Protein AF-S4P225-F1 (afdb_monomer_lite)

Structure (mmCIF, N/CA/C/O backbone):
data_AF-S4P225-F1
#
_entry.id   AF-S4P225-F1
#
loop_
_atom_site.group_PDB
_atom_site.id
_atom_site.type_symbol
_atom_site.label_atom_id
_atom_site.label_alt_id
_atom_site.label_comp_id
_atom_site.label_asym_id
_atom_site.label_entity_id
_atom_site.label_seq_id
_atom_site.pdbx_PDB_ins_code
_atom_site.Cartn_x
_atom_site.Cartn_y
_atom_site.Cartn_z
_atom_site.occupancy
_atom_site.B_iso_or_equiv
_atom_site.auth_seq_id
_atom_site.auth_comp_id
_atom_site.auth_asym_id
_atom_site.auth_atom_id
_atom_site.pdbx_PDB_model_num
ATOM 1 N N . ILE A 1 1 ? 24.445 2.688 25.717 1.00 81.12 1 ILE A N 1
ATOM 2 C CA . ILE A 1 1 ? 23.509 1.557 25.498 1.00 81.12 1 ILE A CA 1
ATOM 3 C C . ILE A 1 1 ? 23.150 1.576 24.022 1.00 81.12 1 ILE A C 1
ATOM 5 O O . ILE A 1 1 ? 22.633 2.593 23.578 1.00 81.12 1 ILE A O 1
ATOM 9 N N . SER A 1 2 ? 23.505 0.534 23.268 1.00 88.69 2 SER A N 1
ATOM 10 C CA . SER A 1 2 ? 23.097 0.413 21.862 1.00 88.69 2 SER A CA 1
ATOM 11 C C . SER A 1 2 ? 21.621 0.010 21.804 1.00 88.69 2 SER A C 1
ATOM 13 O O . SER A 1 2 ? 21.214 -0.842 22.591 1.00 88.69 2 SER A O 1
ATOM 15 N N . ARG A 1 3 ? 20.830 0.645 20.935 1.00 91.19 3 ARG A N 1
ATOM 16 C CA . ARG A 1 3 ? 19.410 0.335 20.704 1.00 91.19 3 ARG A CA 1
ATOM 17 C C . ARG A 1 3 ? 19.205 0.036 19.223 1.00 91.19 3 ARG A C 1
ATOM 19 O O . ARG A 1 3 ? 19.807 0.706 18.386 1.00 91.19 3 ARG A O 1
ATOM 26 N N . SER A 1 4 ? 18.353 -0.931 18.906 1.00 92.62 4 SER A N 1
ATOM 27 C CA . SER A 1 4 ? 17.833 -1.124 17.553 1.00 92.62 4 SER A CA 1
ATOM 28 C C . SER A 1 4 ? 16.943 0.067 17.154 1.00 92.62 4 SER A C 1
ATOM 30 O O . SER A 1 4 ? 16.320 0.684 18.029 1.00 92.62 4 SER A O 1
ATOM 32 N N . PRO A 1 5 ? 16.839 0.405 15.851 1.00 92.94 5 PRO A N 1
ATOM 33 C CA . PRO A 1 5 ? 16.031 1.531 15.375 1.00 92.94 5 PRO A CA 1
ATOM 34 C C . PRO A 1 5 ? 14.565 1.516 15.838 1.00 92.94 5 PRO A C 1
ATOM 36 O O . PRO A 1 5 ? 13.949 2.572 15.955 1.00 92.94 5 PRO A O 1
ATOM 39 N N . THR A 1 6 ? 14.000 0.339 16.131 1.00 94.19 6 THR A N 1
ATOM 40 C CA . THR A 1 6 ? 12.588 0.174 16.520 1.00 94.19 6 THR A CA 1
ATOM 41 C C . THR A 1 6 ? 12.360 -0.060 18.016 1.00 94.19 6 THR A C 1
ATOM 43 O O . THR A 1 6 ? 11.211 -0.225 18.426 1.00 94.19 6 THR A O 1
ATOM 46 N N . ASP A 1 7 ? 13.406 -0.070 18.850 1.00 94.25 7 ASP A N 1
ATOM 47 C CA . ASP A 1 7 ? 13.307 -0.483 20.264 1.00 94.25 7 ASP A CA 1
ATOM 48 C C . ASP A 1 7 ? 12.337 0.373 21.079 1.00 94.25 7 ASP A C 1
ATOM 50 O O . ASP A 1 7 ? 11.598 -0.133 21.920 1.00 94.25 7 ASP A O 1
ATOM 54 N N . ILE A 1 8 ? 12.311 1.681 20.823 1.00 93.69 8 ILE A N 1
ATOM 55 C CA . ILE A 1 8 ? 11.429 2.603 21.546 1.00 93.69 8 ILE A CA 1
ATOM 56 C C . ILE A 1 8 ? 9.964 2.326 21.191 1.00 93.69 8 ILE A C 1
ATOM 58 O O . ILE A 1 8 ? 9.116 2.300 22.079 1.00 93.69 8 ILE A O 1
ATOM 62 N N . LEU A 1 9 ? 9.664 2.070 19.913 1.00 94.00 9 LEU A N 1
ATOM 63 C CA . LEU A 1 9 ? 8.304 1.757 19.464 1.00 94.00 9 LEU A CA 1
ATOM 64 C C . LEU A 1 9 ? 7.812 0.441 20.072 1.00 94.00 9 LEU A C 1
ATOM 66 O O . LEU A 1 9 ? 6.676 0.366 20.532 1.00 94.00 9 LEU A O 1
ATOM 70 N N . GLN A 1 10 ? 8.681 -0.570 20.127 1.00 94.06 10 GLN A N 1
ATOM 71 C CA . GLN A 1 10 ? 8.366 -1.850 20.761 1.00 94.06 10 GLN A CA 1
ATOM 72 C C . GLN A 1 10 ? 8.148 -1.697 22.268 1.00 94.06 10 GLN A C 1
ATOM 74 O O . GLN A 1 10 ? 7.179 -2.238 22.798 1.00 94.06 10 GLN A O 1
ATOM 79 N N . ALA A 1 11 ? 8.998 -0.924 22.951 1.00 95.00 11 ALA A N 1
ATOM 80 C CA . ALA A 1 11 ? 8.841 -0.651 24.375 1.00 95.00 11 ALA A CA 1
ATOM 81 C C . ALA A 1 11 ? 7.499 0.038 24.671 1.00 95.00 11 ALA A C 1
ATOM 83 O O . ALA A 1 11 ? 6.771 -0.398 25.558 1.00 95.00 11 ALA A O 1
ATOM 84 N N . LEU A 1 12 ? 7.130 1.058 23.889 1.00 94.62 12 LEU A N 1
ATOM 85 C CA . LEU A 1 12 ? 5.857 1.764 24.051 1.00 94.62 12 LEU A CA 1
ATOM 86 C C . LEU A 1 12 ? 4.654 0.852 23.778 1.00 94.62 12 LEU A C 1
ATOM 88 O O . LEU A 1 12 ? 3.731 0.806 24.592 1.00 94.62 12 LEU A O 1
ATOM 92 N N . ALA A 1 13 ? 4.688 0.083 22.686 1.00 93.50 13 ALA A N 1
ATOM 93 C CA . ALA A 1 13 ? 3.632 -0.868 22.339 1.00 93.50 13 ALA A CA 1
ATOM 94 C C . ALA A 1 13 ? 3.461 -1.980 23.388 1.00 93.50 13 ALA A C 1
ATOM 96 O O . ALA A 1 13 ? 2.357 -2.477 23.577 1.00 93.50 13 ALA A O 1
ATOM 97 N N . ALA A 1 14 ? 4.534 -2.362 24.089 1.00 93.94 14 ALA A N 1
ATOM 98 C CA . ALA A 1 14 ? 4.469 -3.333 25.178 1.00 93.94 14 ALA A CA 1
ATOM 99 C C . ALA A 1 14 ? 3.887 -2.735 26.470 1.00 93.94 14 ALA A C 1
ATOM 101 O O . ALA A 1 14 ? 3.256 -3.447 27.248 1.00 93.94 14 ALA A O 1
ATOM 102 N N . THR A 1 15 ? 4.101 -1.437 26.713 1.00 96.25 15 THR A N 1
ATOM 103 C CA . THR A 1 15 ? 3.585 -0.750 27.911 1.00 96.25 15 THR A CA 1
ATOM 104 C C . THR A 1 15 ? 2.127 -0.319 27.792 1.00 96.25 15 THR A C 1
ATOM 106 O O . THR A 1 15 ? 1.415 -0.300 28.795 1.00 96.25 15 THR A O 1
ATOM 109 N N . VAL A 1 16 ? 1.676 0.036 26.587 1.00 92.12 16 VAL A N 1
ATOM 110 C CA . VAL A 1 16 ? 0.305 0.487 26.331 1.00 92.12 16 VAL A CA 1
ATOM 111 C C . VAL A 1 16 ? -0.508 -0.710 25.840 1.00 92.12 16 VAL A C 1
ATOM 113 O O . VAL A 1 16 ? -0.282 -1.217 24.747 1.00 92.12 16 VAL A O 1
ATOM 116 N N . GLY A 1 17 ? -1.440 -1.189 26.667 1.00 88.44 17 GLY A N 1
ATOM 117 C CA . GLY A 1 17 ? -2.330 -2.299 26.316 1.00 88.44 17 GLY A CA 1
ATOM 118 C C . GLY A 1 17 ? -3.371 -1.933 25.250 1.00 88.44 17 GLY A C 1
ATOM 119 O O . GLY A 1 17 ? -3.490 -0.785 24.828 1.00 88.44 17 GLY A O 1
ATOM 120 N N . THR A 1 18 ? -4.160 -2.922 24.825 1.00 89.56 18 THR A N 1
ATOM 121 C CA . THR A 1 18 ? -5.281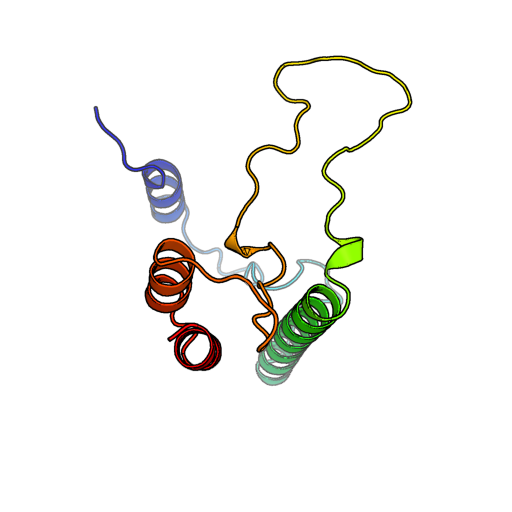 -2.689 23.900 1.00 89.56 18 THR A CA 1
ATOM 122 C C . THR A 1 18 ? -6.493 -2.131 24.643 1.00 89.56 18 THR A C 1
ATOM 124 O O . THR A 1 18 ? -6.864 -2.640 25.700 1.00 89.56 18 THR A O 1
ATOM 127 N N . ASP A 1 19 ? -7.120 -1.094 24.088 1.00 92.81 19 ASP A N 1
ATOM 128 C CA . ASP A 1 19 ? -8.375 -0.551 24.607 1.00 92.81 19 ASP A CA 1
ATOM 129 C C . ASP A 1 19 ? -9.560 -1.387 24.084 1.00 92.81 19 ASP A C 1
ATOM 131 O O . ASP A 1 19 ? -9.769 -1.445 22.869 1.00 92.81 19 ASP A O 1
ATOM 135 N N . PRO A 1 20 ? -10.346 -2.047 24.957 1.00 90.19 20 PRO A N 1
ATOM 136 C CA . PRO A 1 20 ? -11.486 -2.858 24.534 1.00 90.19 20 PRO A CA 1
ATOM 137 C C . PRO A 1 20 ? -12.683 -2.030 24.043 1.00 90.19 20 PRO A C 1
ATOM 139 O O . PRO A 1 20 ? -13.592 -2.591 23.430 1.00 90.19 20 PRO A O 1
ATOM 142 N N . THR A 1 21 ? -12.720 -0.728 24.336 1.00 90.38 21 THR A N 1
ATOM 143 C CA . THR A 1 21 ? -13.828 0.167 23.969 1.00 90.38 21 THR A CA 1
ATOM 144 C C . THR A 1 21 ? -13.604 0.880 22.639 1.00 90.38 21 THR A C 1
ATOM 146 O O . THR A 1 21 ? -14.573 1.272 21.986 1.00 90.38 21 THR A O 1
ATOM 149 N N . ALA A 1 22 ? -12.350 0.993 22.204 1.00 88.62 22 ALA A N 1
ATOM 150 C CA . ALA A 1 22 ? -11.987 1.648 20.959 1.00 88.62 22 ALA A CA 1
ATOM 151 C C . ALA A 1 22 ? -12.158 0.730 19.739 1.00 88.62 22 ALA A C 1
ATOM 153 O O . ALA A 1 22 ? -11.958 -0.490 19.786 1.00 88.62 22 ALA A O 1
A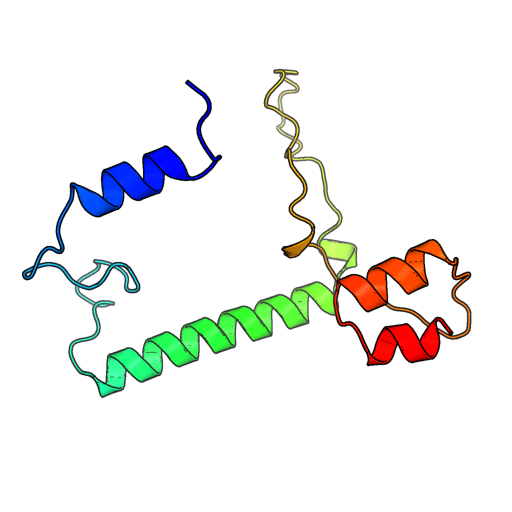TOM 154 N N . ALA A 1 23 ? -12.478 1.334 18.593 1.00 89.19 23 ALA A N 1
ATOM 155 C CA . ALA A 1 23 ? -12.360 0.645 17.317 1.00 89.19 23 ALA A CA 1
ATOM 156 C C . ALA A 1 23 ? -10.882 0.325 17.025 1.00 89.19 23 ALA A C 1
ATOM 158 O O . ALA A 1 23 ? -9.964 1.037 17.426 1.00 89.19 23 ALA A O 1
ATOM 159 N N . HIS A 1 24 ? -10.629 -0.760 16.291 1.00 90.88 24 HIS A N 1
ATOM 160 C CA . HIS A 1 24 ? -9.262 -1.104 15.904 1.00 90.88 24 HIS A CA 1
ATOM 161 C C . HIS A 1 24 ? -8.674 -0.002 15.009 1.00 90.88 24 HIS A C 1
ATOM 163 O O . HIS A 1 24 ? -9.280 0.317 13.987 1.00 90.88 24 HIS A O 1
ATOM 169 N N . TYR A 1 25 ? -7.443 0.443 15.298 1.00 92.19 25 TYR A N 1
ATOM 170 C CA . TYR A 1 25 ? -6.688 1.500 14.585 1.00 92.19 25 TYR A CA 1
ATOM 171 C C . TYR A 1 25 ? -6.650 1.385 13.046 1.00 92.19 25 TYR A C 1
ATOM 173 O O . TYR A 1 25 ? -6.352 2.335 12.334 1.00 92.19 25 TYR A O 1
ATOM 181 N N . LYS A 1 26 ? -6.966 0.206 12.503 1.00 91.81 26 LYS A N 1
ATOM 182 C CA . LYS A 1 26 ? -7.026 -0.043 11.061 1.00 91.81 26 LYS A CA 1
ATOM 183 C C . LYS A 1 26 ? -8.150 0.752 10.381 1.00 91.81 26 LYS A C 1
ATOM 185 O O . LYS A 1 26 ? -8.095 0.954 9.172 1.00 91.81 26 LYS A O 1
ATOM 190 N N . TYR A 1 27 ? -9.185 1.124 11.128 1.00 92.88 27 TYR A N 1
ATOM 191 C CA . TYR A 1 27 ? -10.341 1.856 10.626 1.00 92.88 27 TYR A CA 1
ATOM 192 C C . TYR A 1 27 ? -10.329 3.283 11.168 1.00 92.88 27 TYR A C 1
ATOM 194 O O . TYR A 1 27 ? -9.784 3.538 12.238 1.00 92.88 27 TYR A O 1
ATOM 202 N N . HIS A 1 28 ? -10.946 4.201 10.426 1.00 91.88 28 HIS A N 1
ATOM 203 C CA . HIS A 1 28 ? -11.157 5.564 10.898 1.00 91.88 28 HIS A CA 1
ATOM 204 C C . HIS A 1 28 ? -12.052 5.563 12.140 1.00 91.88 28 HIS A C 1
ATOM 206 O O . HIS A 1 28 ? -12.990 4.770 12.214 1.00 91.88 28 HIS A O 1
ATOM 212 N N . ASP A 1 29 ? -11.786 6.481 13.066 1.00 90.12 29 ASP A N 1
ATOM 213 C CA . ASP A 1 29 ? -12.553 6.652 14.310 1.00 90.12 29 ASP A CA 1
ATOM 214 C C . ASP A 1 29 ? -13.851 7.464 14.106 1.00 90.12 29 ASP A C 1
ATOM 216 O O . ASP A 1 29 ? -14.568 7.807 15.041 1.00 90.12 29 ASP A O 1
ATOM 220 N N . ASP A 1 30 ? -14.172 7.778 12.848 1.00 93.12 30 ASP A N 1
ATOM 221 C CA . ASP A 1 30 ? -15.393 8.482 12.477 1.00 93.12 30 ASP A CA 1
ATOM 222 C C . ASP A 1 30 ? -16.615 7.552 12.598 1.00 93.12 30 ASP A C 1
ATOM 224 O O . ASP A 1 30 ? -16.618 6.480 11.978 1.00 93.12 30 ASP A O 1
ATOM 228 N N . PRO A 1 31 ? -17.706 7.946 13.288 1.00 90.69 31 PRO A N 1
ATOM 229 C CA . PRO A 1 31 ? -18.857 7.070 13.540 1.00 90.69 31 PRO A CA 1
ATOM 230 C C . PRO A 1 31 ? -19.475 6.439 12.286 1.00 90.69 31 PRO A C 1
ATOM 232 O O . PRO A 1 31 ? -19.997 5.325 12.337 1.00 90.69 31 PRO A O 1
ATOM 235 N N . TYR A 1 32 ? -19.408 7.136 11.150 1.00 92.06 32 TYR A N 1
ATOM 236 C CA . TYR A 1 32 ? -19.906 6.637 9.868 1.00 92.06 32 TYR A CA 1
ATOM 237 C C . TYR A 1 32 ? -18.978 5.590 9.223 1.00 92.06 32 TYR A C 1
ATOM 239 O O . TYR A 1 32 ? -19.434 4.693 8.510 1.00 92.06 32 TYR A O 1
ATOM 247 N N . LEU A 1 33 ? -17.671 5.689 9.473 1.00 93.50 33 LEU A N 1
ATOM 248 C CA . LEU A 1 33 ? -16.632 4.866 8.851 1.00 93.50 33 LEU A CA 1
ATOM 249 C C . LEU A 1 33 ? -16.198 3.679 9.724 1.00 93.50 33 LEU A C 1
ATOM 251 O O . LEU A 1 33 ? -15.505 2.785 9.231 1.00 93.50 33 LEU A O 1
ATOM 255 N N . ILE A 1 34 ? -16.642 3.605 10.981 1.00 93.44 34 ILE A N 1
ATOM 256 C CA . ILE A 1 34 ? -16.387 2.450 11.847 1.00 93.44 34 ILE A CA 1
ATOM 257 C C . ILE A 1 34 ? -17.236 1.243 11.387 1.00 93.44 34 ILE A C 1
ATOM 259 O O . ILE A 1 34 ? -18.472 1.296 11.361 1.00 93.44 34 ILE A O 1
ATOM 263 N N . PRO A 1 35 ? -16.618 0.096 11.046 1.00 93.12 35 PRO A N 1
ATOM 264 C CA . PRO A 1 35 ? -17.354 -1.071 10.576 1.00 93.12 35 PRO A CA 1
ATOM 265 C C . PRO A 1 35 ? -18.050 -1.812 11.727 1.00 93.12 35 PRO A C 1
ATOM 267 O O . PRO A 1 35 ? -17.412 -2.434 12.575 1.00 93.12 35 PRO A O 1
ATOM 270 N N . GLN A 1 36 ? -19.383 -1.847 11.689 1.00 91.00 36 GLN A N 1
ATOM 271 C CA . GLN A 1 36 ? -20.202 -2.468 12.742 1.00 91.00 36 GLN A CA 1
ATOM 272 C C . GLN A 1 36 ? -20.386 -3.992 12.625 1.00 91.00 36 GLN A C 1
ATOM 274 O O . GLN A 1 36 ? -20.933 -4.622 13.523 1.00 91.00 36 GLN A O 1
ATOM 279 N N . SER A 1 37 ? -19.936 -4.619 11.532 1.00 93.31 37 SER A N 1
ATOM 280 C CA . SER A 1 37 ? -20.051 -6.071 11.337 1.00 93.31 37 SER A CA 1
ATOM 281 C C . SER A 1 37 ? -18.785 -6.680 10.742 1.00 93.31 37 SER A C 1
ATOM 283 O O . SER A 1 37 ? -18.034 -6.024 10.018 1.00 93.31 37 SER A O 1
ATOM 285 N N . ASN A 1 38 ? -18.557 -7.971 10.997 1.00 92.69 38 ASN A N 1
ATOM 286 C CA . ASN A 1 38 ? -17.394 -8.694 10.464 1.00 92.69 38 ASN A CA 1
ATOM 287 C C . ASN A 1 38 ? -17.390 -8.780 8.930 1.00 92.69 38 ASN A C 1
ATOM 289 O O . ASN A 1 38 ? -16.329 -8.863 8.312 1.00 92.69 38 ASN A O 1
ATOM 293 N N . TYR A 1 39 ? -18.565 -8.751 8.298 1.00 95.94 39 TYR A N 1
ATOM 294 C CA . TYR A 1 39 ? -18.669 -8.646 6.844 1.00 95.94 39 TYR A CA 1
ATOM 295 C C . TYR A 1 39 ? -18.152 -7.288 6.349 1.00 95.94 39 TYR A C 1
ATOM 297 O O . TYR A 1 39 ? -17.281 -7.248 5.483 1.00 95.94 39 TYR A O 1
ATOM 305 N N . ARG A 1 40 ? -18.600 -6.181 6.963 1.00 94.50 40 ARG A N 1
ATOM 306 C CA . ARG A 1 40 ? -18.138 -4.827 6.609 1.00 94.50 40 ARG A CA 1
ATOM 307 C C . ARG A 1 40 ? -16.647 -4.632 6.875 1.00 94.50 40 ARG A C 1
ATOM 309 O O . ARG A 1 40 ? -15.965 -4.079 6.024 1.00 94.50 40 ARG A O 1
ATOM 316 N N . LYS A 1 41 ? -16.119 -5.167 7.984 1.00 94.19 41 LYS A N 1
ATOM 317 C CA . LYS A 1 41 ? -14.671 -5.178 8.277 1.00 94.19 41 LYS A CA 1
ATOM 318 C C . LYS A 1 41 ? -13.863 -5.763 7.113 1.00 94.19 41 LYS A C 1
ATOM 320 O O . LYS A 1 41 ? -12.903 -5.152 6.650 1.00 94.19 41 LYS A O 1
ATOM 325 N N . ARG A 1 42 ? -14.285 -6.928 6.605 1.00 95.06 42 ARG A N 1
ATOM 326 C CA . ARG A 1 42 ? -13.642 -7.586 5.456 1.00 95.06 42 ARG A CA 1
ATOM 327 C C . ARG A 1 42 ? -13.786 -6.772 4.173 1.00 95.06 42 ARG A C 1
ATOM 329 O O . ARG A 1 42 ? -12.794 -6.579 3.481 1.00 95.06 42 ARG A O 1
ATOM 336 N N . ALA A 1 43 ? -14.982 -6.258 3.890 1.00 96.25 43 ALA A N 1
ATOM 337 C CA . ALA A 1 43 ? -15.233 -5.447 2.701 1.00 96.25 43 ALA A CA 1
ATOM 338 C C . ALA A 1 43 ? -14.391 -4.158 2.679 1.00 96.25 43 ALA A C 1
ATOM 340 O O . ALA A 1 43 ? -13.815 -3.819 1.648 1.00 96.25 43 ALA A O 1
ATOM 341 N N . TYR A 1 44 ? -14.262 -3.470 3.817 1.00 95.31 44 TYR A N 1
ATOM 342 C CA . TYR A 1 44 ? -13.473 -2.238 3.931 1.00 95.31 44 TYR A CA 1
ATOM 343 C C . TYR A 1 44 ? -11.984 -2.524 3.757 1.00 95.31 44 TYR A C 1
ATOM 345 O O . TYR A 1 44 ? -11.310 -1.844 2.988 1.00 95.31 44 TYR A O 1
ATOM 353 N N . ALA A 1 45 ? -11.480 -3.577 4.410 1.00 94.00 45 ALA A N 1
ATOM 354 C CA . ALA A 1 45 ? -10.099 -4.009 4.238 1.00 94.00 45 ALA A CA 1
ATOM 355 C C . ALA A 1 45 ? -9.790 -4.370 2.776 1.00 94.00 45 ALA A C 1
ATOM 357 O O . ALA A 1 45 ? -8.777 -3.923 2.249 1.00 94.00 45 ALA A O 1
ATOM 358 N N . LEU A 1 46 ? -10.673 -5.125 2.112 1.00 96.25 46 LEU A N 1
ATOM 359 C CA . LEU A 1 46 ? -10.514 -5.489 0.703 1.00 96.25 46 LEU A CA 1
ATOM 360 C C . LEU A 1 46 ? -10.519 -4.256 -0.208 1.00 96.25 46 LEU A C 1
ATOM 362 O O . LEU A 1 46 ? -9.678 -4.153 -1.094 1.00 96.25 46 LEU A O 1
ATOM 366 N N . SER A 1 47 ? -11.431 -3.313 0.034 1.00 96.38 47 SER A N 1
ATOM 367 C CA . SER A 1 47 ? -11.539 -2.079 -0.754 1.00 96.38 47 SER A CA 1
ATOM 368 C C . SER A 1 47 ? -10.287 -1.208 -0.611 1.00 96.38 47 SER A C 1
ATOM 370 O O . SER A 1 47 ? -9.786 -0.685 -1.603 1.00 96.38 47 SER A O 1
ATOM 372 N N . ALA A 1 48 ? -9.733 -1.105 0.601 1.00 95.75 48 ALA A N 1
ATOM 373 C CA . ALA A 1 48 ? -8.494 -0.374 0.847 1.00 95.75 48 ALA A CA 1
ATOM 374 C C . ALA A 1 48 ? -7.287 -1.021 0.144 1.00 95.75 48 ALA A C 1
ATOM 376 O O . ALA A 1 48 ? -6.493 -0.316 -0.474 1.00 95.75 48 ALA A O 1
ATOM 377 N N . GLU A 1 49 ? -7.152 -2.352 0.192 1.00 96.31 49 GLU A N 1
ATOM 378 C CA . GLU A 1 49 ? -6.092 -3.060 -0.544 1.00 96.31 49 GLU A CA 1
ATOM 379 C C . GLU A 1 49 ? -6.257 -2.923 -2.063 1.00 96.31 49 GLU A C 1
ATOM 381 O O . GLU A 1 49 ? -5.275 -2.717 -2.774 1.00 96.31 49 GLU A O 1
ATOM 386 N N . ALA A 1 50 ? -7.490 -2.995 -2.573 1.00 97.94 50 ALA A N 1
ATOM 387 C CA . ALA A 1 50 ? -7.775 -2.782 -3.989 1.00 97.94 50 ALA A CA 1
ATOM 388 C C . ALA A 1 50 ? -7.374 -1.367 -4.434 1.00 97.94 50 ALA A C 1
ATOM 390 O O . ALA A 1 50 ? -6.703 -1.219 -5.452 1.00 97.94 50 ALA A O 1
ATOM 391 N N . GLY A 1 51 ? -7.700 -0.346 -3.635 1.00 97.69 51 GLY A N 1
ATOM 392 C CA . GLY A 1 51 ? -7.268 1.031 -3.876 1.00 97.69 51 GLY A CA 1
ATOM 393 C C . GLY A 1 51 ? -5.745 1.180 -3.886 1.00 97.69 51 GLY A C 1
ATOM 394 O O . GLY A 1 51 ? -5.206 1.805 -4.795 1.00 97.69 51 GLY A O 1
ATOM 395 N N . ARG A 1 52 ? -5.030 0.546 -2.942 1.00 95.38 52 ARG A N 1
ATOM 396 C CA . ARG A 1 52 ? -3.554 0.554 -2.934 1.00 95.38 52 ARG A CA 1
ATOM 397 C C . ARG A 1 52 ? -2.962 -0.099 -4.180 1.00 95.38 52 ARG A C 1
ATOM 399 O O . ARG A 1 52 ? -2.022 0.445 -4.747 1.00 95.38 52 ARG A O 1
ATOM 406 N N . LYS A 1 53 ? -3.514 -1.231 -4.627 1.00 95.44 53 LYS A N 1
ATOM 407 C CA . LYS A 1 53 ? -3.069 -1.898 -5.862 1.00 95.44 53 LYS A CA 1
ATOM 408 C C . LYS A 1 53 ? -3.340 -1.050 -7.101 1.00 95.44 53 LYS A C 1
ATOM 410 O O . LYS A 1 53 ? -2.469 -0.952 -7.955 1.00 95.44 53 LYS A O 1
ATOM 415 N N . ALA A 1 54 ? -4.511 -0.420 -7.181 1.00 97.06 54 ALA A N 1
ATOM 416 C CA . ALA A 1 54 ? -4.847 0.470 -8.287 1.00 97.06 54 ALA A CA 1
ATOM 417 C C . ALA A 1 54 ? -3.908 1.686 -8.326 1.00 97.06 54 ALA A C 1
ATOM 419 O O . ALA A 1 54 ? -3.398 2.032 -9.383 1.00 97.06 54 ALA A O 1
ATOM 420 N N . ALA A 1 55 ? -3.616 2.286 -7.168 1.00 94.31 55 ALA A N 1
ATOM 421 C CA . ALA A 1 55 ? -2.668 3.391 -7.061 1.00 94.31 55 ALA A CA 1
ATOM 422 C C . ALA A 1 55 ? -1.240 2.977 -7.452 1.00 94.31 55 ALA A C 1
ATOM 424 O O . ALA A 1 55 ? -0.578 3.711 -8.179 1.00 94.31 55 ALA A O 1
ATOM 425 N N . ALA A 1 56 ? -0.780 1.799 -7.015 1.00 91.56 56 ALA A N 1
ATOM 426 C CA . ALA A 1 56 ? 0.518 1.262 -7.420 1.00 91.56 56 ALA A CA 1
ATOM 427 C C . ALA A 1 56 ? 0.591 1.033 -8.937 1.00 91.56 56 ALA A C 1
ATOM 429 O O . ALA A 1 56 ? 1.585 1.395 -9.550 1.00 91.56 56 ALA A O 1
ATOM 430 N N . TRP A 1 57 ? -0.479 0.511 -9.546 1.00 92.19 57 TRP A N 1
ATOM 431 C CA . TRP A 1 57 ? -0.557 0.342 -10.997 1.00 92.19 57 TRP A CA 1
ATOM 432 C C . TRP A 1 57 ? -0.492 1.683 -11.742 1.00 92.19 57 TRP A C 1
ATOM 434 O O . TRP A 1 57 ? 0.308 1.819 -12.656 1.00 92.19 57 TRP A O 1
ATOM 444 N N . ILE A 1 58 ? -1.256 2.698 -11.313 1.00 93.81 58 ILE A N 1
ATOM 445 C CA . ILE A 1 58 ? -1.207 4.047 -11.916 1.00 93.81 58 ILE A CA 1
ATOM 446 C C . ILE A 1 58 ? 0.195 4.654 -11.790 1.00 93.81 58 ILE A C 1
ATOM 448 O O . ILE A 1 58 ? 0.683 5.269 -12.733 1.00 93.81 58 ILE A O 1
ATOM 452 N N . ARG A 1 59 ? 0.836 4.493 -10.627 1.00 90.19 59 ARG A N 1
ATOM 453 C CA . ARG A 1 59 ? 2.205 4.964 -10.391 1.00 90.19 59 ARG A CA 1
ATOM 454 C C . ARG A 1 59 ? 3.198 4.309 -11.345 1.00 90.19 59 ARG A C 1
ATOM 456 O O . ARG A 1 59 ? 4.077 4.998 -11.845 1.00 90.19 59 ARG A O 1
ATOM 463 N N . ASP A 1 60 ? 3.079 3.001 -11.549 1.00 88.62 60 ASP A N 1
ATOM 464 C CA . ASP A 1 60 ? 3.997 2.248 -12.403 1.00 88.62 60 ASP A CA 1
ATOM 465 C C . ASP A 1 60 ? 3.755 2.563 -13.896 1.00 88.62 60 ASP A C 1
ATOM 467 O O . ASP A 1 60 ? 4.719 2.707 -14.641 1.00 88.62 60 ASP A O 1
ATOM 471 N N . GLU A 1 61 ? 2.498 2.753 -14.317 1.00 91.44 61 GLU A N 1
ATOM 472 C CA . GLU A 1 61 ? 2.131 3.124 -15.697 1.00 91.44 61 GLU A CA 1
ATOM 473 C C . GLU A 1 61 ? 2.553 4.558 -16.060 1.00 91.44 61 GLU A C 1
ATOM 475 O O . GLU A 1 61 ? 2.979 4.817 -17.181 1.00 91.44 61 GLU A O 1
ATOM 480 N N . HIS A 1 62 ? 2.455 5.488 -15.105 1.00 89.94 62 HIS A N 1
ATOM 481 C CA . HIS A 1 62 ? 2.798 6.904 -15.277 1.00 89.94 62 HIS A CA 1
ATOM 482 C C . HIS A 1 62 ? 3.993 7.316 -14.414 1.00 89.94 62 HIS A C 1
ATOM 484 O O . HIS A 1 62 ? 3.952 8.332 -13.709 1.00 89.94 62 HIS A O 1
ATOM 490 N N . ALA A 1 63 ? 5.056 6.509 -14.435 1.00 87.31 63 ALA A N 1
ATOM 491 C CA . ALA A 1 63 ? 6.248 6.693 -13.609 1.00 87.31 63 ALA A CA 1
ATOM 492 C C . ALA A 1 63 ? 6.870 8.095 -13.748 1.00 87.31 63 ALA A C 1
ATOM 494 O O . ALA A 1 63 ? 7.378 8.650 -12.772 1.00 87.31 63 ALA A O 1
ATOM 495 N N . GLU A 1 64 ? 6.772 8.703 -14.932 1.00 85.69 64 GLU A N 1
ATOM 496 C CA . GLU A 1 64 ? 7.251 10.049 -15.244 1.00 85.69 64 GLU A CA 1
ATOM 497 C C . GLU A 1 64 ? 6.657 11.131 -14.332 1.00 85.69 64 GLU A C 1
ATOM 499 O O . GLU A 1 64 ? 7.354 12.087 -13.978 1.00 85.69 64 GLU A O 1
ATOM 504 N N . LEU A 1 65 ? 5.407 10.963 -13.887 1.00 85.06 65 LEU A N 1
ATOM 505 C CA . LEU A 1 65 ? 4.715 11.921 -13.019 1.00 85.06 65 LEU A CA 1
ATOM 506 C C . LEU A 1 65 ? 5.211 11.865 -11.567 1.00 85.06 65 LEU A C 1
ATOM 508 O O . LEU A 1 65 ? 5.032 12.822 -10.815 1.00 85.06 65 LEU A O 1
ATOM 512 N N . PHE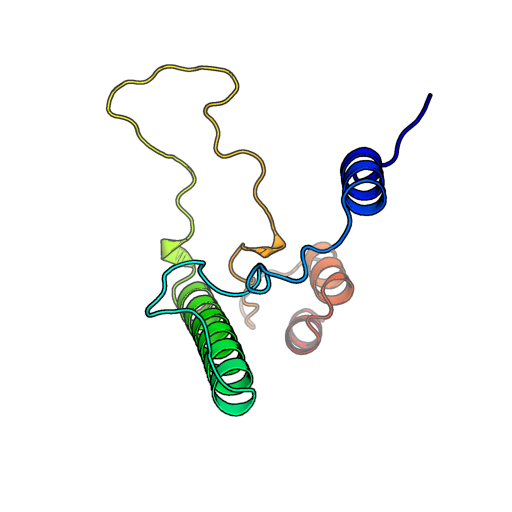 A 1 66 ? 5.858 10.767 -11.174 1.00 81.56 66 PHE A N 1
ATOM 513 C CA . PHE A 1 66 ? 6.336 10.518 -9.810 1.00 81.56 66 PHE A CA 1
ATOM 514 C C . PHE A 1 66 ? 7.840 10.794 -9.646 1.00 81.56 66 PHE A C 1
ATOM 516 O O . PHE A 1 66 ? 8.453 10.366 -8.671 1.00 81.56 66 PHE A O 1
ATOM 523 N N . THR A 1 67 ? 8.438 11.541 -10.581 1.00 72.38 67 THR A N 1
ATOM 524 C CA . THR A 1 67 ? 9.868 11.901 -10.585 1.00 72.38 67 THR A CA 1
ATOM 525 C C . THR A 1 67 ? 10.186 13.219 -9.863 1.00 72.38 67 THR A C 1
ATOM 527 O O . THR A 1 67 ? 11.357 13.533 -9.634 1.00 72.38 67 THR A O 1
ATOM 530 N N . MET A 1 68 ? 9.170 14.013 -9.497 1.00 64.19 68 MET A N 1
ATOM 531 C CA . MET A 1 68 ? 9.368 15.356 -8.942 1.00 64.19 68 MET A CA 1
ATOM 532 C C . MET A 1 68 ? 9.923 15.308 -7.511 1.00 64.19 68 MET A C 1
ATOM 534 O O . MET A 1 68 ? 9.251 14.884 -6.574 1.00 64.19 68 MET A O 1
ATOM 538 N N . ARG A 1 69 ? 11.165 15.782 -7.355 1.00 57.88 69 ARG A N 1
ATOM 539 C CA . ARG A 1 69 ? 11.940 15.765 -6.101 1.00 57.88 69 ARG A CA 1
ATOM 540 C C . ARG A 1 69 ? 11.837 17.055 -5.282 1.00 57.88 69 ARG A C 1
ATOM 542 O O . ARG A 1 69 ? 12.212 17.081 -4.113 1.00 57.88 69 ARG A O 1
ATOM 549 N N . GLU A 1 70 ? 11.377 18.136 -5.900 1.00 54.34 70 GLU A N 1
ATOM 550 C CA . GLU A 1 70 ? 11.362 19.466 -5.300 1.00 54.34 70 GLU A CA 1
ATOM 551 C C . GLU A 1 70 ? 9.928 19.857 -4.951 1.00 54.34 70 GLU A C 1
ATOM 553 O O . GLU A 1 70 ? 9.094 20.108 -5.817 1.00 54.34 70 GLU A O 1
ATOM 558 N N . TRP A 1 71 ? 9.642 19.943 -3.653 1.00 51.19 71 TRP A N 1
ATOM 559 C CA . TRP A 1 71 ? 8.687 20.943 -3.202 1.00 51.19 71 TRP A CA 1
ATOM 560 C C . TRP A 1 71 ? 9.315 22.299 -3.549 1.00 51.19 71 TRP A C 1
ATOM 562 O O . TRP A 1 71 ? 10.397 22.594 -3.046 1.00 51.19 71 TRP A O 1
ATOM 572 N N . ASP A 1 72 ? 8.694 23.079 -4.437 1.00 50.47 72 ASP A N 1
ATOM 573 C CA . ASP A 1 72 ? 9.068 24.471 -4.714 1.00 50.47 72 ASP A CA 1
ATOM 574 C C . ASP A 1 72 ? 8.159 25.377 -3.871 1.00 50.47 72 ASP A C 1
ATOM 576 O O . ASP A 1 72 ? 7.036 25.691 -4.278 1.00 50.47 72 ASP A O 1
ATOM 580 N N . PRO A 1 73 ? 8.553 25.768 -2.646 1.00 54.06 73 PRO A N 1
ATOM 581 C CA . PRO A 1 73 ? 7.816 26.791 -1.943 1.00 54.06 73 PRO A CA 1
ATOM 582 C C . PRO A 1 73 ? 8.141 28.136 -2.590 1.00 54.06 73 PRO A C 1
ATOM 584 O O . PRO A 1 73 ? 9.310 28.428 -2.853 1.00 54.06 73 PRO A O 1
ATOM 587 N N . PRO A 1 74 ? 7.159 29.043 -2.687 1.00 55.97 74 PRO A N 1
ATOM 588 C CA . PRO A 1 74 ? 7.371 30.402 -3.189 1.00 55.97 74 PRO A CA 1
ATOM 589 C C . PRO A 1 74 ? 8.398 31.234 -2.385 1.00 55.97 74 PRO A C 1
ATOM 591 O O . PRO A 1 74 ? 8.727 32.353 -2.774 1.00 55.97 74 PRO A O 1
ATOM 594 N N . MET A 1 75 ? 8.950 30.707 -1.285 1.00 53.41 75 MET A N 1
ATOM 595 C CA . MET A 1 75 ? 10.037 31.300 -0.508 1.00 53.41 75 MET A CA 1
ATOM 596 C C . MET A 1 75 ? 11.138 30.265 -0.234 1.00 53.41 75 MET A C 1
ATOM 598 O O . MET A 1 75 ? 10.994 29.377 0.605 1.00 53.41 75 MET A O 1
ATOM 602 N N . LYS A 1 76 ? 12.273 30.416 -0.927 1.00 50.84 76 LYS A N 1
ATOM 603 C CA . LYS A 1 76 ? 13.513 29.646 -0.744 1.00 50.84 76 LYS A CA 1
ATOM 604 C C . LYS A 1 76 ? 14.120 29.887 0.643 1.00 50.84 76 LYS A C 1
ATOM 606 O O . LYS A 1 76 ? 15.026 30.705 0.790 1.00 50.84 76 LYS A O 1
ATOM 611 N N . MET A 1 77 ? 13.666 29.161 1.658 1.00 49.66 77 MET A N 1
ATOM 612 C CA . MET A 1 77 ? 14.367 29.082 2.938 1.00 49.66 77 MET A CA 1
ATOM 613 C C . MET A 1 77 ? 15.154 27.769 2.975 1.00 49.66 77 MET A C 1
ATOM 615 O O . MET A 1 77 ? 14.601 26.706 3.229 1.00 49.66 77 MET A O 1
ATOM 619 N N . LYS A 1 78 ? 16.458 27.836 2.676 1.00 47.06 78 LYS A N 1
ATOM 620 C CA . LYS A 1 78 ? 17.382 26.695 2.783 1.00 47.06 78 LYS A CA 1
ATOM 621 C C . LYS A 1 78 ? 17.601 26.348 4.259 1.00 47.06 78 LYS A C 1
ATOM 623 O O . LYS A 1 78 ? 18.575 26.795 4.860 1.00 47.06 78 LYS A O 1
ATOM 628 N N . THR A 1 79 ? 16.693 25.590 4.863 1.00 49.59 79 THR A N 1
ATOM 629 C CA . THR A 1 79 ? 16.965 24.903 6.131 1.00 49.59 79 THR A CA 1
ATOM 630 C C . THR A 1 79 ? 17.503 23.496 5.832 1.00 49.59 79 THR A C 1
ATOM 632 O O . THR A 1 79 ? 17.186 22.925 4.790 1.00 49.59 79 THR A O 1
ATOM 635 N N . PRO A 1 80 ? 18.330 22.899 6.707 1.00 54.16 80 PRO A N 1
ATOM 636 C CA . PRO A 1 80 ? 18.890 21.557 6.491 1.00 54.16 80 PRO A CA 1
ATOM 637 C C . PRO A 1 80 ? 17.847 20.418 6.504 1.00 54.16 80 PRO A C 1
ATOM 639 O O . PRO A 1 80 ? 18.214 19.268 6.306 1.00 54.16 80 PRO A O 1
ATOM 642 N N . TYR A 1 81 ? 16.562 20.730 6.707 1.00 50.91 81 TYR A N 1
ATOM 643 C CA . TYR A 1 81 ? 15.438 19.784 6.755 1.00 50.91 81 TYR A CA 1
ATOM 644 C C . TYR A 1 81 ? 14.481 19.936 5.560 1.00 50.91 81 TYR A C 1
ATOM 646 O O . TYR A 1 81 ? 13.337 19.497 5.624 1.00 50.91 81 TYR A O 1
ATOM 654 N N . PHE A 1 82 ? 14.915 20.639 4.510 1.00 47.81 82 PHE A N 1
ATOM 655 C CA . PHE A 1 82 ? 14.054 21.089 3.412 1.00 47.81 82 PHE A CA 1
ATOM 656 C C . PHE A 1 82 ? 14.136 20.227 2.147 1.00 47.81 82 PHE A C 1
ATOM 658 O O . PHE A 1 82 ? 13.357 20.409 1.213 1.00 47.81 82 PHE A O 1
ATOM 665 N N . ASN A 1 83 ? 15.073 19.283 2.114 1.00 52.50 83 ASN A N 1
ATOM 666 C CA . ASN A 1 83 ? 15.103 18.253 1.090 1.00 52.50 83 ASN A CA 1
ATOM 667 C C . ASN A 1 83 ? 14.087 17.187 1.507 1.00 52.50 83 ASN A C 1
ATOM 669 O O . ASN A 1 83 ? 14.010 16.856 2.690 1.00 52.50 83 ASN A O 1
ATOM 673 N N . ALA A 1 84 ? 13.306 16.661 0.567 1.00 52.31 84 ALA A N 1
ATOM 674 C CA . ALA A 1 84 ? 12.386 15.549 0.797 1.00 52.31 84 ALA A CA 1
ATOM 675 C C . ALA A 1 84 ? 13.149 14.230 1.074 1.00 52.31 84 ALA A C 1
ATOM 677 O O . ALA A 1 84 ? 13.047 13.273 0.312 1.00 52.31 84 ALA A O 1
ATOM 678 N N . ASP A 1 85 ? 13.957 14.198 2.137 1.00 56.50 85 ASP A N 1
ATOM 679 C CA . ASP A 1 85 ? 14.811 13.074 2.510 1.00 56.50 85 ASP A CA 1
ATOM 680 C C . ASP A 1 85 ? 14.126 12.154 3.535 1.00 56.50 85 ASP A C 1
ATOM 682 O O . ASP A 1 85 ? 13.492 12.649 4.475 1.00 56.50 85 ASP A O 1
ATOM 686 N N . PRO A 1 86 ? 14.333 10.825 3.461 1.00 65.88 86 PRO A N 1
ATOM 687 C CA . PRO A 1 86 ? 15.002 10.059 2.403 1.00 65.88 86 PRO A CA 1
ATOM 688 C C . PRO A 1 86 ? 14.022 9.562 1.325 1.00 65.88 86 PRO A C 1
ATOM 690 O O . PRO A 1 86 ? 12.858 9.273 1.611 1.00 65.88 86 PRO A O 1
ATOM 693 N N . GLN A 1 87 ? 14.516 9.369 0.097 1.00 66.25 87 GLN A N 1
ATOM 694 C CA . GLN A 1 87 ? 13.784 8.608 -0.915 1.00 66.25 87 GLN A CA 1
ATOM 695 C C . GLN A 1 87 ? 13.542 7.194 -0.385 1.00 66.25 87 GLN A C 1
ATOM 697 O O . GLN A 1 87 ? 14.473 6.431 -0.133 1.00 66.25 87 GLN A O 1
ATOM 702 N N . ILE A 1 88 ? 12.273 6.846 -0.210 1.00 76.25 88 ILE A N 1
ATOM 703 C CA . ILE A 1 88 ? 11.890 5.490 0.153 1.00 76.25 88 ILE A CA 1
ATOM 704 C C . ILE A 1 88 ? 11.789 4.704 -1.150 1.00 76.25 88 ILE A C 1
ATOM 706 O O . ILE A 1 88 ? 10.788 4.796 -1.860 1.00 76.25 88 ILE A O 1
ATOM 710 N N . GLU A 1 89 ? 12.831 3.933 -1.456 1.00 77.12 89 GLU A N 1
ATOM 711 C CA . GLU A 1 89 ? 12.918 3.114 -2.674 1.00 77.12 89 GLU A CA 1
ATOM 712 C C . GLU A 1 89 ? 11.696 2.203 -2.852 1.00 77.12 89 GLU A C 1
ATOM 714 O O . GLU A 1 89 ? 11.208 2.033 -3.963 1.00 77.12 89 GLU A O 1
ATOM 719 N N . ALA A 1 90 ? 11.107 1.719 -1.754 1.00 79.12 90 ALA A N 1
ATOM 720 C CA . ALA A 1 90 ? 9.895 0.899 -1.791 1.00 79.12 90 ALA A CA 1
ATOM 721 C C . ALA A 1 90 ? 8.674 1.598 -2.431 1.00 79.12 90 ALA A C 1
ATOM 723 O O . ALA A 1 90 ? 7.755 0.926 -2.907 1.00 79.12 90 ALA A O 1
ATOM 724 N N . PHE A 1 91 ? 8.636 2.935 -2.443 1.00 79.25 91 PHE A N 1
ATOM 725 C CA . PHE A 1 91 ? 7.559 3.708 -3.067 1.00 79.25 91 PHE A CA 1
ATOM 726 C C . PHE A 1 91 ? 7.922 4.265 -4.44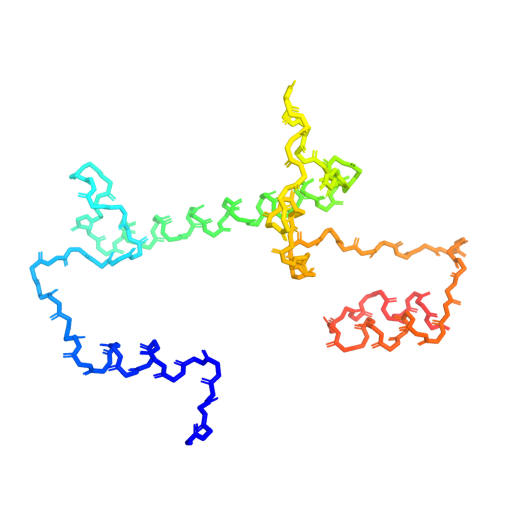3 1.00 79.25 91 PHE A C 1
ATOM 728 O O . PHE A 1 91 ? 7.029 4.788 -5.114 1.00 79.25 91 PHE A O 1
ATOM 735 N N . ALA A 1 92 ? 9.168 4.107 -4.889 1.00 83.12 92 ALA A N 1
ATOM 736 C CA . ALA A 1 92 ? 9.572 4.491 -6.232 1.00 83.12 92 ALA A CA 1
ATOM 737 C C . ALA A 1 92 ? 8.866 3.617 -7.292 1.00 83.12 92 ALA A C 1
ATOM 739 O O . ALA A 1 92 ? 8.514 2.463 -7.008 1.00 83.12 92 ALA A O 1
ATOM 740 N N . PRO A 1 93 ? 8.613 4.159 -8.496 1.00 85.75 93 PRO A N 1
ATOM 741 C CA . PRO A 1 93 ? 8.175 3.346 -9.623 1.00 85.75 93 PRO A CA 1
ATOM 742 C C . PRO A 1 93 ? 9.239 2.295 -9.954 1.00 85.75 93 PRO A C 1
ATOM 744 O O . PRO A 1 93 ? 10.439 2.525 -9.781 1.00 85.75 93 PRO A O 1
ATOM 747 N N . LYS A 1 94 ? 8.793 1.125 -10.410 1.00 83.25 94 LYS A N 1
ATOM 748 C CA . LYS A 1 94 ? 9.698 0.027 -10.760 1.00 83.25 94 LYS A CA 1
ATOM 749 C C . LYS A 1 94 ? 10.431 0.324 -12.074 1.00 83.25 94 LYS A C 1
ATOM 751 O O . LYS A 1 94 ? 9.808 0.865 -12.989 1.00 83.25 94 LYS A O 1
ATOM 756 N N . PRO A 1 95 ? 11.718 -0.045 -12.201 1.00 81.88 95 PRO A N 1
ATOM 757 C CA . PRO A 1 95 ? 12.418 0.046 -13.476 1.00 81.88 95 PRO A CA 1
ATOM 758 C C . PRO A 1 95 ? 11.810 -0.936 -14.487 1.00 81.88 95 PRO A C 1
ATOM 760 O O . PRO A 1 95 ? 11.504 -2.076 -14.145 1.00 81.88 95 PRO A O 1
ATOM 763 N N . ILE A 1 96 ? 11.639 -0.490 -15.732 1.00 82.75 96 ILE A N 1
ATOM 764 C CA . ILE A 1 96 ? 11.164 -1.321 -16.844 1.00 82.75 96 ILE A CA 1
ATOM 765 C C . ILE A 1 96 ? 12.371 -1.665 -17.717 1.00 82.75 96 ILE A C 1
ATOM 767 O O . ILE A 1 96 ? 13.018 -0.762 -18.245 1.00 82.75 96 ILE A O 1
ATOM 771 N N . TYR A 1 97 ? 12.650 -2.958 -17.887 1.00 83.44 97 TYR A N 1
ATOM 772 C CA . TYR A 1 97 ? 13.713 -3.452 -18.766 1.00 83.44 97 TYR A CA 1
ATOM 773 C C . TYR A 1 97 ? 13.126 -3.913 -20.106 1.00 83.44 97 TYR A C 1
ATOM 775 O O . TYR A 1 97 ? 12.170 -4.694 -20.143 1.00 83.44 97 TYR A O 1
ATOM 783 N N . ASN A 1 98 ? 13.697 -3.418 -21.204 1.00 84.25 98 ASN A N 1
ATOM 784 C CA . ASN A 1 98 ? 13.361 -3.795 -22.579 1.00 84.25 98 ASN A CA 1
ATOM 785 C C . ASN A 1 98 ? 14.617 -4.253 -23.347 1.00 84.25 98 ASN A C 1
ATOM 787 O O . ASN A 1 98 ? 15.732 -4.035 -22.884 1.00 84.25 98 ASN A O 1
ATOM 791 N N . ASP A 1 99 ? 14.443 -4.840 -24.535 1.00 80.81 99 ASP A N 1
ATOM 792 C CA . ASP A 1 99 ? 15.553 -5.385 -25.345 1.00 80.81 99 ASP A CA 1
ATOM 793 C C . ASP A 1 99 ? 16.589 -4.322 -25.776 1.00 80.81 99 ASP A C 1
ATOM 795 O O . ASP A 1 99 ? 17.719 -4.643 -26.138 1.00 80.81 99 ASP A O 1
ATOM 799 N N . GLU A 1 100 ? 16.212 -3.042 -25.743 1.00 82.12 100 GLU A N 1
ATOM 800 C CA . GLU A 1 100 ? 17.075 -1.904 -26.079 1.00 82.12 100 GLU A CA 1
ATOM 801 C C . GLU A 1 100 ? 17.792 -1.313 -24.851 1.00 82.12 100 GLU A C 1
ATOM 803 O O . GLU A 1 100 ? 18.651 -0.432 -24.983 1.00 82.12 100 GLU A O 1
ATOM 808 N N . SER A 1 101 ? 17.447 -1.776 -23.646 1.00 82.50 101 SER A N 1
ATOM 809 C CA . SER A 1 101 ? 18.014 -1.289 -22.393 1.00 82.50 101 SER A CA 1
ATOM 810 C C . SER A 1 101 ? 19.479 -1.692 -22.301 1.00 82.50 101 SER A C 1
ATOM 812 O O . SER A 1 101 ? 19.842 -2.856 -22.450 1.00 82.50 101 SER A O 1
ATOM 814 N N . LYS A 1 102 ? 20.353 -0.725 -22.015 1.00 83.44 102 LYS A N 1
ATOM 815 C CA . LYS A 1 102 ? 21.749 -1.019 -21.679 1.00 83.44 102 LYS A CA 1
ATOM 816 C C . LYS A 1 102 ? 21.800 -1.455 -20.224 1.00 83.44 102 LYS A C 1
ATOM 818 O O . LYS A 1 102 ? 21.746 -0.600 -19.345 1.00 83.44 102 LYS A O 1
ATOM 823 N N . VAL A 1 103 ? 21.877 -2.760 -19.997 1.00 86.62 103 VAL A N 1
ATOM 824 C CA . VAL A 1 103 ? 21.844 -3.333 -18.651 1.00 86.62 103 VAL A CA 1
ATOM 825 C C . VAL A 1 103 ? 23.250 -3.655 -18.138 1.00 86.62 103 VAL A C 1
ATOM 827 O O . VAL A 1 103 ? 24.149 -3.982 -18.915 1.00 86.62 103 VAL A O 1
ATOM 830 N N . THR A 1 104 ? 23.451 -3.525 -16.827 1.00 89.12 104 THR A N 1
ATOM 831 C CA . THR A 1 104 ? 24.709 -3.814 -16.124 1.00 89.12 104 THR A CA 1
ATOM 832 C C . THR A 1 104 ? 24.561 -4.976 -15.134 1.00 89.12 104 THR A C 1
ATOM 834 O O . THR A 1 104 ? 23.456 -5.388 -14.789 1.00 89.12 104 THR A O 1
ATOM 837 N N . GLU A 1 105 ? 25.680 -5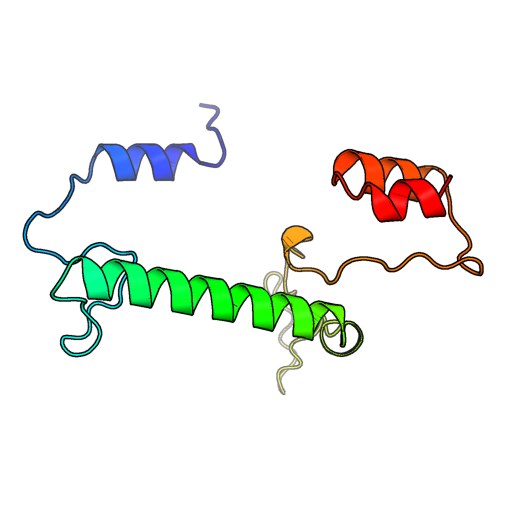.507 -14.630 1.00 89.94 105 GLU A N 1
ATOM 838 C CA . GLU A 1 105 ? 25.669 -6.551 -13.587 1.00 89.94 105 GLU A CA 1
ATOM 839 C C . GLU A 1 105 ? 24.962 -6.084 -12.299 1.00 89.94 105 GLU A C 1
ATOM 841 O O . GLU A 1 105 ? 24.333 -6.878 -11.596 1.00 89.94 105 GLU A O 1
ATOM 846 N N . GLU A 1 106 ? 25.022 -4.785 -12.000 1.00 89.88 106 GLU A N 1
ATOM 847 C CA . GLU A 1 106 ? 24.375 -4.198 -10.826 1.00 89.88 106 GLU A CA 1
ATOM 848 C C . GLU A 1 106 ? 22.846 -4.258 -10.930 1.00 89.88 106 GLU A C 1
ATOM 850 O O . GLU A 1 106 ? 22.182 -4.561 -9.938 1.00 89.88 106 GLU A O 1
ATOM 855 N N . ASP A 1 107 ? 22.296 -4.069 -12.132 1.00 87.25 107 ASP A N 1
ATOM 856 C CA . ASP A 1 107 ? 20.860 -4.184 -12.402 1.00 87.25 107 ASP A CA 1
ATOM 857 C C . ASP A 1 107 ? 20.370 -5.631 -12.239 1.00 87.25 107 ASP A C 1
ATOM 859 O O . ASP A 1 107 ? 19.301 -5.884 -11.675 1.00 87.25 107 ASP A O 1
ATOM 863 N N . LEU A 1 108 ? 21.177 -6.609 -12.670 1.00 88.31 108 LEU A N 1
ATOM 864 C CA . LEU A 1 108 ? 20.868 -8.023 -12.450 1.00 88.31 108 LEU A CA 1
ATOM 865 C C . LEU A 1 108 ? 20.830 -8.338 -10.952 1.00 88.31 108 LEU A C 1
ATOM 867 O O . LEU A 1 108 ? 19.880 -8.955 -10.469 1.00 88.31 108 LEU A O 1
ATOM 871 N N . ARG A 1 109 ? 21.831 -7.873 -10.195 1.00 91.38 109 ARG A N 1
ATOM 872 C CA . ARG A 1 109 ? 21.863 -8.064 -8.740 1.00 91.38 109 ARG A CA 1
ATOM 873 C C . ARG A 1 109 ? 20.655 -7.408 -8.068 1.00 91.38 109 ARG A C 1
ATOM 875 O O . ARG A 1 109 ? 20.020 -8.039 -7.226 1.00 91.38 109 ARG A O 1
ATOM 882 N N . TYR A 1 110 ? 20.291 -6.198 -8.493 1.00 89.12 110 TYR A N 1
ATOM 883 C CA . TYR A 1 110 ? 19.121 -5.481 -7.991 1.00 89.12 110 TYR A CA 1
ATOM 884 C C . TYR A 1 110 ? 17.815 -6.255 -8.222 1.00 89.12 110 TYR A C 1
ATOM 886 O O . TYR A 1 110 ? 17.023 -6.419 -7.291 1.00 89.12 110 TYR A O 1
ATOM 894 N N . THR A 1 111 ? 17.576 -6.761 -9.437 1.00 88.81 111 THR A N 1
ATOM 895 C CA . THR A 1 111 ? 16.337 -7.502 -9.743 1.00 88.81 111 THR A CA 1
ATOM 896 C C . THR A 1 111 ? 16.229 -8.801 -8.939 1.00 88.81 111 THR A C 1
ATOM 898 O O . THR A 1 111 ? 15.143 -9.128 -8.455 1.00 88.81 111 THR A O 1
ATOM 901 N N . ILE A 1 112 ? 17.351 -9.495 -8.711 1.00 90.00 112 ILE A N 1
ATOM 902 C CA . ILE A 1 112 ? 17.408 -10.714 -7.891 1.00 90.00 112 ILE A CA 1
ATOM 903 C C . ILE A 1 112 ? 17.118 -10.403 -6.417 1.00 90.00 112 ILE A C 1
ATOM 905 O O . ILE A 1 112 ? 16.285 -11.074 -5.805 1.00 90.00 112 ILE A O 1
ATOM 909 N N . GLU A 1 113 ? 17.761 -9.380 -5.847 1.00 90.62 113 GLU A N 1
ATOM 910 C CA . GLU A 1 113 ? 17.558 -8.975 -4.447 1.00 90.62 113 GLU A CA 1
ATOM 911 C C . GLU A 1 113 ? 16.110 -8.537 -4.173 1.00 90.62 113 GLU A C 1
ATOM 913 O O . GLU A 1 113 ? 15.575 -8.802 -3.095 1.00 90.62 113 GLU A O 1
ATOM 918 N N . ASN A 1 114 ? 15.445 -7.943 -5.168 1.00 86.94 114 ASN A N 1
ATOM 919 C CA . ASN A 1 114 ? 14.049 -7.505 -5.085 1.00 86.94 114 ASN A CA 1
ATOM 920 C C . ASN A 1 114 ? 13.027 -8.553 -5.574 1.00 86.94 114 ASN A C 1
ATOM 922 O O . ASN A 1 114 ? 11.835 -8.252 -5.658 1.00 86.94 114 ASN A O 1
ATOM 926 N N . ALA A 1 115 ? 13.466 -9.781 -5.877 1.00 86.81 115 ALA A N 1
ATOM 927 C CA . ALA A 1 115 ? 12.628 -10.885 -6.357 1.00 86.81 115 ALA A CA 1
ATOM 928 C C . ALA A 1 115 ? 11.793 -10.561 -7.621 1.00 86.81 115 ALA A C 1
ATOM 930 O O . ALA A 1 115 ? 10.687 -11.081 -7.805 1.00 86.81 115 ALA A O 1
ATOM 931 N N . LEU A 1 116 ? 12.327 -9.725 -8.516 1.00 87.12 116 LEU A N 1
ATOM 932 C CA . LEU A 1 116 ? 11.717 -9.349 -9.796 1.00 87.12 116 LEU A CA 1
ATOM 933 C C . LEU A 1 116 ? 12.067 -10.375 -10.886 1.00 87.12 116 LEU A C 1
ATOM 935 O O . LEU A 1 116 ? 12.811 -10.088 -11.816 1.00 87.12 116 LEU A O 1
ATOM 939 N N . LEU A 1 117 ? 11.527 -11.593 -10.763 1.00 86.38 117 LEU A N 1
ATOM 940 C CA . LEU A 1 117 ? 11.891 -12.742 -11.610 1.00 86.38 117 LEU A CA 1
ATOM 941 C C . LEU A 1 117 ? 11.717 -12.495 -13.116 1.00 86.38 117 LEU A C 1
ATOM 943 O O . LEU A 1 117 ? 12.575 -12.889 -13.901 1.00 86.38 117 LEU A O 1
ATOM 947 N N . GLU A 1 118 ? 10.613 -11.864 -13.522 1.00 87.31 118 GLU A N 1
ATOM 948 C CA . GLU A 1 118 ? 10.341 -11.584 -14.940 1.00 87.31 118 GLU A CA 1
ATOM 949 C C . GLU A 1 118 ? 11.361 -10.615 -15.536 1.00 87.31 118 GLU A C 1
ATOM 951 O O . GLU A 1 118 ? 11.744 -10.753 -16.695 1.00 87.31 118 GLU A O 1
ATOM 956 N N . ASP A 1 119 ? 11.825 -9.662 -14.732 1.00 86.38 119 ASP A N 1
ATOM 957 C CA . ASP A 1 119 ? 12.806 -8.672 -15.150 1.00 86.38 119 ASP A CA 1
ATOM 958 C C . ASP A 1 119 ? 14.220 -9.254 -15.113 1.00 86.38 119 ASP A C 1
ATOM 960 O O . ASP A 1 119 ? 14.978 -9.050 -16.054 1.00 86.38 119 ASP A O 1
ATOM 964 N N . SER A 1 120 ? 14.553 -10.085 -14.118 1.00 86.69 120 SER A N 1
ATOM 965 C CA . SER A 1 120 ? 15.835 -10.802 -14.074 1.00 86.69 120 SER A CA 1
ATOM 966 C C . SER A 1 120 ? 16.073 -11.670 -15.313 1.00 86.69 120 SER A C 1
ATOM 968 O O . SER A 1 120 ? 17.210 -11.785 -15.757 1.00 86.69 120 SER A O 1
ATOM 970 N N . ILE A 1 121 ? 15.020 -12.259 -15.893 1.00 87.25 121 ILE A N 1
ATOM 971 C CA . ILE A 1 121 ? 15.124 -13.038 -17.139 1.00 87.25 121 ILE A CA 1
ATOM 972 C C . ILE A 1 121 ? 15.436 -12.143 -18.345 1.00 87.25 121 ILE A C 1
ATOM 974 O O . ILE A 1 121 ? 16.132 -12.587 -19.247 1.00 87.25 121 ILE A O 1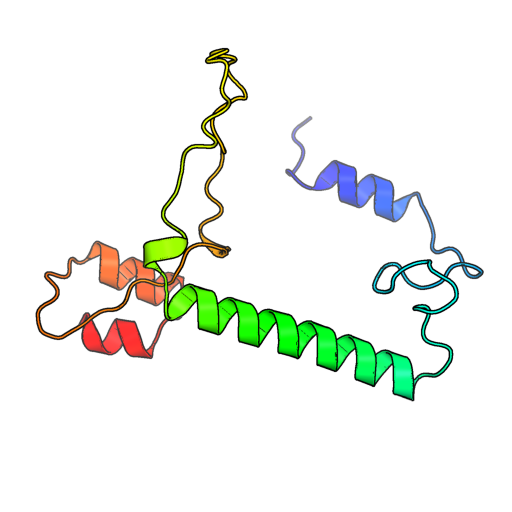
ATOM 978 N N . LYS A 1 122 ? 14.924 -10.908 -18.381 1.00 85.12 122 LYS A N 1
ATOM 979 C CA . LYS A 1 122 ? 15.176 -9.960 -19.483 1.00 85.12 122 LYS A CA 1
ATOM 980 C C . LYS A 1 122 ? 16.554 -9.310 -19.391 1.00 85.12 122 LYS A C 1
ATOM 982 O O . LYS A 1 122 ? 17.093 -8.869 -20.397 1.00 85.12 122 LYS A O 1
ATOM 987 N N . VAL A 1 123 ? 17.072 -9.190 -18.172 1.00 84.19 123 VAL A N 1
ATOM 988 C CA . VAL A 1 123 ? 18.385 -8.608 -17.884 1.00 84.19 123 VAL A CA 1
ATOM 989 C C . VAL A 1 123 ? 19.529 -9.598 -18.149 1.00 84.19 123 VAL A C 1
ATOM 991 O O . VAL A 1 123 ? 20.631 -9.161 -18.479 1.00 84.19 123 VAL A O 1
ATOM 994 N N . PHE A 1 124 ? 19.281 -10.903 -17.985 1.00 78.00 124 PHE A N 1
ATOM 995 C CA . PHE A 1 124 ? 20.243 -11.977 -18.265 1.00 78.00 124 PHE A CA 1
ATOM 996 C C . PHE A 1 124 ? 20.439 -12.213 -19.768 1.00 78.00 124 PHE A C 1
ATOM 998 O O . PHE A 1 124 ? 21.615 -12.303 -20.189 1.00 78.00 124 PHE A O 1
#

InterPro domains:
  IPR037387 Pentatricopeptide repeat domain-containing protein 3 [PTHR16276] (1-124)
  IPR055063 Small ribosomal subunit protein mS39, PPR [PF22330] (6-80)
  IPR055063 Small ribosomal subunit protein mS39, PPR [PF22330] (83-124)

Sequence (124 aa):
ISRSPTDILQALAATVGTDPTAAHYKYHDDPYLIPQSNYRKRAYALSAEAGRKAAAWIRDEHAELFTMREWDPPMKMKTPYFNADPQIEAFAPKPIYNDESKVTEEDLRYTIENALLEDSIKVF

Radius of gyration: 21.35 Å; chains: 1; bounding box: 46×44×54 Å

Organism: NCBI:txid116150

Secondary structure (DSSP, 8-state):
----TTHHHHHHHHHS---SSSPPTTS-SSTTTS--SHHHHHHHHHHHHHHHHHHHHHHHHTGGGG-------SS----TT-S-PPP-GGGSPPPPP-TT----HHHHHHHHHTT-HHHHHHH-

Foldseek 3Di:
DDDDPCRVVVVVPVVDDDDPPAQPPVWDRDPVTRDPDPVSVVVVVVVVVVVVVVVLVVCQVPLVVVPDFDPDDPDDDPDVVRGPPDPPPVSHHDDDDDLPDPADPVVLVVCVVVVVVVVNVRRD

pLDDT: mean 83.91, std 14.04, range [47.06, 97.94]